Protein AF-A0A5J5IZ54-F1 (afdb_monomer_lite)

Sequence (115 aa):
MTRRRLAAALLAVAAVILSGCSQVAAIAPVGGSRLAEVRYAALDVLTSADVEILTAPICTQGADETVTCGGTTVDGQAIRAVSTGASPDDVTVTVGSDTLYDGSVQDVLEKAMQR

Organism: NCBI:txid1631477

pLDDT: mean 86.59, std 15.86, range [50.34, 98.81]

Structure (mmCIF, N/CA/C/O backbone):
data_AF-A0A5J5IZ54-F1
#
_entry.id   AF-A0A5J5IZ54-F1
#
loop_
_atom_site.group_PDB
_atom_site.id
_atom_site.type_symbol
_atom_site.label_atom_id
_atom_site.label_alt_id
_atom_site.label_comp_id
_atom_site.label_a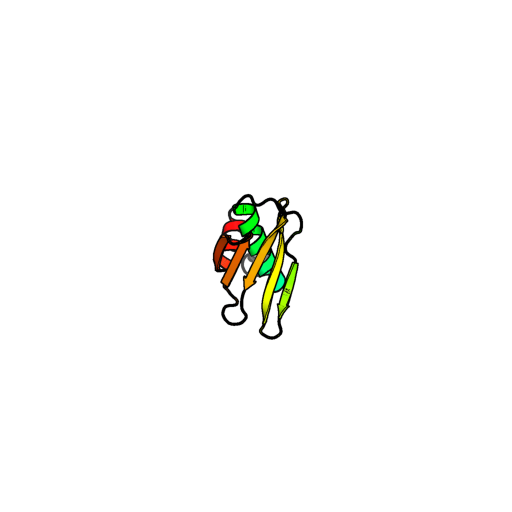sym_id
_atom_site.label_entity_id
_atom_site.label_seq_id
_atom_site.pdbx_PDB_ins_code
_atom_site.Cartn_x
_atom_site.Cartn_y
_atom_site.Cartn_z
_atom_site.occupancy
_atom_site.B_iso_or_equiv
_atom_site.auth_seq_id
_atom_site.auth_comp_id
_atom_site.auth_asym_id
_atom_site.auth_atom_id
_atom_site.pdbx_PDB_model_num
ATOM 1 N N . MET A 1 1 ? 8.662 43.518 -53.864 1.00 54.59 1 MET A N 1
ATOM 2 C CA . MET A 1 1 ? 8.774 42.065 -53.567 1.00 54.59 1 MET A CA 1
ATOM 3 C C . MET A 1 1 ? 9.364 41.758 -52.185 1.00 54.59 1 MET A C 1
ATOM 5 O O . MET A 1 1 ? 9.058 40.709 -51.638 1.00 54.59 1 MET A O 1
ATOM 9 N N . THR A 1 2 ? 10.144 42.661 -51.585 1.00 59.69 2 THR A N 1
ATOM 10 C CA . THR A 1 2 ? 10.789 42.504 -50.264 1.00 59.69 2 THR A CA 1
ATOM 11 C C . THR A 1 2 ? 9.813 42.416 -49.084 1.00 59.69 2 THR A C 1
ATOM 13 O O . THR A 1 2 ? 9.952 41.530 -48.251 1.00 59.69 2 THR A O 1
ATOM 16 N N . ARG A 1 3 ? 8.760 43.248 -49.048 1.00 62.69 3 ARG A N 1
ATOM 17 C CA . ARG A 1 3 ? 7.770 43.248 -47.946 1.00 62.69 3 ARG A CA 1
ATOM 18 C C . ARG A 1 3 ? 6.930 41.965 -47.853 1.00 62.69 3 ARG A C 1
ATOM 20 O O . ARG A 1 3 ? 6.654 41.498 -46.758 1.00 62.69 3 ARG A O 1
ATOM 27 N N . ARG A 1 4 ? 6.574 41.360 -48.996 1.00 65.62 4 ARG A N 1
ATOM 28 C CA . ARG A 1 4 ? 5.835 40.081 -49.037 1.00 65.62 4 ARG A CA 1
ATOM 29 C C . ARG A 1 4 ? 6.691 38.898 -48.572 1.00 65.62 4 ARG A C 1
ATOM 31 O O . ARG A 1 4 ? 6.175 38.013 -47.905 1.00 65.62 4 ARG A O 1
ATOM 38 N N . ARG A 1 5 ? 7.994 38.908 -48.883 1.00 70.00 5 ARG A N 1
ATOM 39 C CA . ARG A 1 5 ? 8.942 37.882 -48.416 1.00 70.00 5 ARG A CA 1
ATOM 40 C C . ARG A 1 5 ? 9.214 37.987 -46.912 1.00 70.00 5 ARG A C 1
ATOM 42 O O . ARG A 1 5 ? 9.283 36.964 -46.248 1.00 70.00 5 ARG A O 1
ATOM 49 N N . LEU A 1 6 ? 9.280 39.209 -46.376 1.00 69.12 6 LEU A N 1
ATOM 50 C CA . LEU A 1 6 ? 9.397 39.457 -44.933 1.00 69.12 6 LEU A CA 1
ATOM 51 C C . LEU A 1 6 ? 8.163 38.978 -44.156 1.00 69.12 6 LEU A C 1
ATOM 53 O O . LEU A 1 6 ? 8.310 38.309 -43.141 1.00 69.12 6 LEU A O 1
ATOM 57 N N . ALA A 1 7 ? 6.956 39.255 -44.659 1.00 71.38 7 ALA A N 1
ATOM 58 C CA . ALA A 1 7 ? 5.720 38.787 -44.029 1.00 71.38 7 ALA A CA 1
ATOM 59 C C . ALA A 1 7 ? 5.620 37.250 -44.006 1.00 71.38 7 ALA A C 1
ATOM 61 O O . ALA A 1 7 ? 5.265 36.674 -42.983 1.00 71.38 7 ALA A O 1
ATOM 62 N N . ALA A 1 8 ? 5.994 36.585 -45.104 1.00 73.25 8 ALA A N 1
ATOM 63 C CA . ALA A 1 8 ? 6.016 35.124 -45.173 1.00 73.25 8 ALA A CA 1
ATOM 64 C C . ALA A 1 8 ? 7.043 34.503 -44.207 1.00 73.25 8 ALA A C 1
ATOM 66 O O . ALA A 1 8 ? 6.750 33.494 -43.571 1.00 73.25 8 ALA A O 1
ATOM 67 N N . ALA A 1 9 ? 8.215 35.128 -44.050 1.00 75.38 9 ALA A N 1
ATOM 68 C CA . ALA A 1 9 ? 9.231 34.678 -43.099 1.00 75.38 9 ALA A CA 1
ATOM 69 C C . ALA A 1 9 ? 8.768 34.822 -41.637 1.00 75.38 9 ALA A C 1
ATOM 71 O O . ALA A 1 9 ? 8.968 33.912 -40.840 1.00 75.38 9 ALA A O 1
ATOM 72 N N . LEU A 1 10 ? 8.092 35.924 -41.296 1.00 75.38 10 LEU A N 1
ATOM 73 C CA . LEU A 1 10 ? 7.530 36.149 -39.957 1.00 75.38 10 LEU A CA 1
ATOM 74 C C . LEU A 1 10 ? 6.417 35.148 -39.609 1.00 75.38 10 LEU A C 1
ATOM 76 O O . LEU A 1 10 ? 6.380 34.641 -38.492 1.00 75.38 10 LEU A O 1
ATOM 80 N N . LEU A 1 11 ? 5.549 34.821 -40.570 1.00 76.44 11 LEU A N 1
ATOM 81 C CA . LEU A 1 11 ? 4.505 33.800 -40.412 1.00 76.44 11 LEU A CA 1
ATOM 82 C C . LEU A 1 11 ? 5.086 32.392 -40.228 1.00 76.44 11 LEU A C 1
ATOM 84 O O . LEU A 1 11 ? 4.592 31.633 -39.398 1.00 76.44 11 LEU A O 1
ATOM 88 N N . ALA A 1 12 ? 6.156 32.057 -40.955 1.00 74.75 12 ALA A N 1
ATOM 89 C CA . ALA A 1 12 ? 6.846 30.779 -40.797 1.00 74.75 12 ALA A CA 1
ATOM 90 C C . ALA A 1 12 ? 7.508 30.653 -39.414 1.00 74.75 12 ALA A C 1
ATOM 92 O O . ALA A 1 12 ? 7.395 29.613 -38.773 1.00 74.75 12 ALA A O 1
ATOM 93 N N . VAL A 1 13 ? 8.138 31.724 -38.920 1.00 75.19 13 VAL A N 1
ATOM 94 C CA . VAL A 1 13 ? 8.727 31.752 -37.572 1.00 75.19 13 V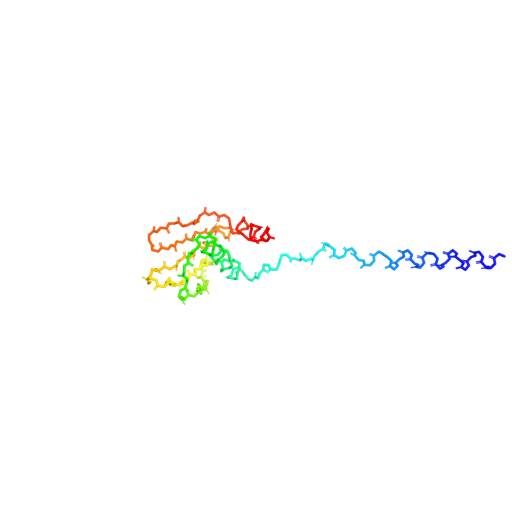AL A CA 1
ATOM 95 C C . VAL A 1 13 ? 7.646 31.631 -36.494 1.00 75.19 13 VAL A C 1
ATOM 97 O O . VAL A 1 13 ? 7.812 30.846 -35.565 1.00 75.19 13 VAL A O 1
ATOM 100 N N . ALA A 1 14 ? 6.510 32.320 -36.639 1.00 72.12 14 ALA A N 1
ATOM 101 C CA . ALA A 1 14 ? 5.391 32.203 -35.702 1.00 72.12 14 ALA A CA 1
ATOM 102 C C . ALA A 1 14 ? 4.833 30.767 -35.625 1.00 72.12 14 ALA A C 1
ATOM 104 O O . ALA A 1 14 ? 4.539 30.286 -34.533 1.00 72.12 14 ALA A O 1
ATOM 105 N N . ALA A 1 15 ? 4.751 30.055 -36.754 1.00 67.31 15 ALA A N 1
ATOM 106 C CA . ALA A 1 15 ? 4.278 28.671 -36.787 1.00 67.31 15 ALA A CA 1
ATOM 107 C C . ALA A 1 15 ? 5.205 27.692 -36.036 1.00 67.31 15 ALA A C 1
ATOM 109 O O . ALA A 1 15 ? 4.711 26.775 -35.385 1.00 67.31 15 ALA A O 1
ATOM 110 N N . VAL A 1 16 ? 6.527 27.908 -36.062 1.00 68.38 16 VAL A N 1
ATOM 111 C CA . VAL A 1 16 ? 7.497 27.071 -35.323 1.00 68.38 16 VAL A CA 1
ATOM 112 C C . VAL A 1 16 ? 7.426 27.315 -33.809 1.00 68.38 16 VAL A C 1
ATOM 114 O O . VAL A 1 16 ? 7.609 26.387 -33.022 1.00 68.38 16 VAL A O 1
ATOM 117 N N . ILE A 1 17 ? 7.106 28.541 -33.383 1.00 67.75 17 ILE A N 1
ATOM 118 C CA . ILE A 1 17 ? 7.010 28.890 -31.955 1.00 67.75 17 ILE A CA 1
ATOM 119 C C . ILE A 1 17 ? 5.757 28.259 -31.314 1.00 67.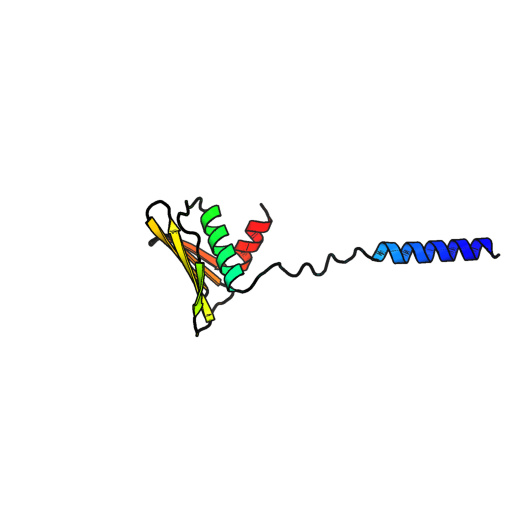75 17 ILE A C 1
ATOM 121 O O . ILE A 1 17 ? 5.798 27.877 -30.146 1.00 67.75 17 ILE A O 1
ATOM 125 N N . LEU A 1 18 ? 4.666 28.064 -32.068 1.00 62.09 18 LEU A N 1
ATOM 126 C CA . LEU A 1 18 ? 3.435 27.448 -31.546 1.00 62.09 18 LEU A CA 1
ATOM 127 C C . LEU A 1 18 ? 3.485 25.910 -31.423 1.00 62.09 18 LEU A C 1
ATOM 129 O O . LEU A 1 18 ? 2.655 25.341 -30.718 1.00 62.09 18 LEU A O 1
ATOM 133 N N . SER A 1 19 ? 4.453 25.220 -32.038 1.00 62.16 19 SER A N 1
ATOM 134 C CA . SER A 1 19 ? 4.621 23.761 -31.878 1.00 62.16 19 SER A CA 1
ATOM 135 C C . SER A 1 19 ? 5.373 23.337 -30.603 1.00 62.16 19 SER A C 1
ATOM 137 O O . SER A 1 19 ? 5.492 22.142 -30.329 1.00 62.16 19 SER A O 1
ATOM 139 N N . GLY A 1 20 ? 5.853 24.293 -29.795 1.00 56.78 20 GLY A N 1
ATOM 140 C CA . GLY A 1 20 ? 6.645 24.042 -28.580 1.00 56.78 20 GLY A CA 1
ATOM 141 C C . GLY A 1 20 ? 5.875 23.501 -27.362 1.00 56.78 20 GLY A C 1
ATOM 142 O O . GLY A 1 20 ? 6.498 23.170 -26.355 1.00 56.78 20 GLY A O 1
ATOM 143 N N . CYS A 1 21 ? 4.545 23.377 -27.438 1.00 60.59 21 CYS A N 1
ATOM 144 C CA . CYS A 1 21 ? 3.697 22.932 -26.320 1.00 60.59 21 CYS A CA 1
ATOM 145 C C . CYS A 1 21 ? 3.230 21.467 -26.415 1.00 60.59 21 CYS A C 1
ATOM 147 O O . CYS A 1 21 ? 2.374 21.054 -25.639 1.00 60.59 21 CYS A O 1
ATOM 149 N N . SER A 1 22 ? 3.776 20.651 -27.325 1.00 58.47 22 SER A N 1
ATOM 150 C CA . SER A 1 22 ? 3.410 19.223 -27.435 1.00 58.47 22 SER A CA 1
ATOM 151 C C . SER A 1 22 ? 4.107 18.304 -26.415 1.00 58.47 22 SER A C 1
ATOM 153 O O . SER A 1 22 ? 4.150 17.092 -26.599 1.00 58.47 22 SER A O 1
ATOM 155 N N . GLN A 1 23 ? 4.574 18.844 -25.283 1.00 55.75 23 GLN A N 1
ATOM 156 C CA . GLN A 1 23 ? 5.114 18.069 -24.149 1.00 55.75 23 GLN A CA 1
ATOM 157 C C . GLN A 1 23 ? 4.033 17.276 -23.376 1.00 55.75 23 GLN A C 1
ATOM 159 O O . GLN A 1 23 ? 4.221 16.926 -22.218 1.00 55.75 23 GLN A O 1
ATOM 164 N N . VAL A 1 24 ? 2.889 16.972 -24.000 1.00 55.31 24 VAL A N 1
ATOM 165 C CA . VAL A 1 24 ? 1.846 16.103 -23.422 1.00 55.31 24 VAL A CA 1
ATOM 166 C C . VAL A 1 24 ? 2.289 14.632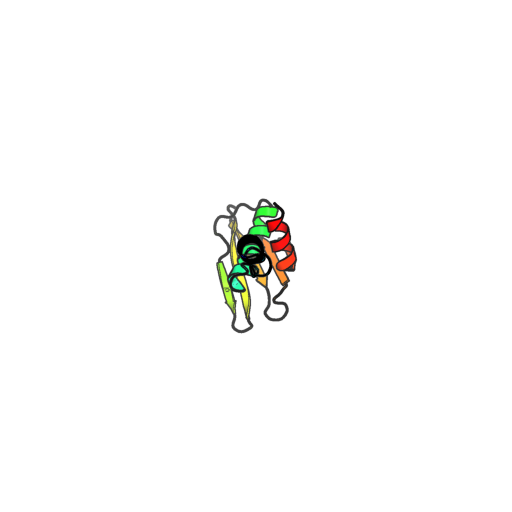 -23.427 1.00 55.31 24 VAL A C 1
ATOM 168 O O . VAL A 1 24 ? 1.773 13.822 -22.667 1.00 55.31 24 VAL A O 1
ATOM 171 N N . ALA A 1 25 ? 3.297 14.280 -24.225 1.00 52.91 25 ALA A N 1
ATOM 172 C CA . ALA A 1 25 ? 3.908 12.959 -24.207 1.00 52.91 25 ALA A CA 1
ATOM 173 C C . ALA A 1 25 ? 5.221 13.000 -23.414 1.00 52.91 25 ALA A C 1
ATOM 175 O O . ALA A 1 25 ? 6.275 13.174 -24.015 1.00 52.91 25 ALA A O 1
ATOM 176 N N . ALA A 1 26 ? 5.128 12.902 -22.083 1.00 51.38 26 ALA A N 1
ATOM 177 C CA . ALA A 1 26 ? 6.173 12.449 -21.140 1.00 51.38 26 ALA A CA 1
ATOM 178 C C . ALA A 1 26 ? 6.135 13.186 -19.790 1.00 51.38 26 ALA A C 1
ATOM 180 O O . ALA A 1 26 ? 7.174 13.404 -19.166 1.00 51.38 26 ALA A O 1
ATOM 181 N N . ILE A 1 27 ? 4.946 13.469 -19.250 1.00 52.62 27 ILE A N 1
ATOM 182 C CA . ILE A 1 27 ? 4.819 13.224 -17.812 1.00 52.62 27 ILE A CA 1
ATOM 183 C C . ILE A 1 27 ? 4.878 11.698 -17.717 1.00 52.62 27 ILE A C 1
ATOM 185 O O . ILE A 1 27 ? 3.864 11.027 -17.894 1.00 52.62 27 ILE A O 1
ATOM 189 N N . ALA A 1 28 ? 6.087 11.135 -17.586 1.00 50.34 28 ALA A N 1
ATOM 190 C CA . ALA A 1 28 ? 6.222 9.758 -17.125 1.00 50.34 28 ALA A CA 1
ATOM 191 C C . ALA A 1 28 ? 5.296 9.619 -15.909 1.00 50.34 28 ALA A C 1
ATOM 193 O O . ALA A 1 28 ? 5.195 10.601 -15.157 1.00 50.34 28 ALA A O 1
ATOM 194 N N . PRO A 1 29 ? 4.602 8.482 -15.716 1.00 54.16 29 PRO A N 1
ATOM 195 C CA . PRO A 1 29 ? 3.883 8.273 -14.473 1.00 54.16 29 PRO A CA 1
ATOM 196 C C . PRO A 1 29 ? 4.835 8.695 -13.360 1.00 54.16 29 PRO A C 1
ATOM 198 O O . PRO A 1 29 ? 5.990 8.267 -13.354 1.00 54.16 29 PRO A O 1
ATOM 201 N N . VAL A 1 30 ? 4.408 9.573 -12.453 1.00 56.25 30 VAL A N 1
ATOM 202 C CA . VAL A 1 30 ? 5.201 9.927 -11.262 1.00 56.25 30 VAL A CA 1
ATOM 203 C C . VAL A 1 30 ? 5.302 8.729 -10.301 1.00 56.25 30 VAL A C 1
ATOM 205 O O . VAL A 1 30 ? 5.426 8.910 -9.092 1.00 56.25 30 VAL A O 1
ATOM 208 N N . GLY A 1 31 ? 5.228 7.509 -10.848 1.00 58.78 31 GLY A N 1
ATOM 209 C CA . GLY A 1 31 ? 5.531 6.248 -10.220 1.00 58.78 31 GLY A CA 1
ATOM 210 C C . GLY A 1 31 ? 6.937 6.370 -9.684 1.00 58.78 31 GLY A C 1
ATOM 211 O O . GLY A 1 31 ? 7.919 6.469 -10.423 1.00 58.78 31 GLY A O 1
ATOM 212 N N . GLY A 1 32 ? 7.007 6.541 -8.368 1.00 68.50 32 GLY A N 1
ATOM 213 C CA . GLY A 1 32 ? 8.266 6.544 -7.656 1.00 68.50 32 GLY A CA 1
ATOM 214 C C . GLY A 1 32 ? 8.922 5.171 -7.761 1.00 68.50 32 GLY A C 1
ATOM 215 O O . GLY A 1 32 ? 8.622 4.352 -8.620 1.00 68.50 32 GLY A O 1
ATOM 216 N N . SER A 1 33 ? 9.833 4.867 -6.845 1.00 89.12 33 SER A N 1
ATOM 217 C CA . SER A 1 33 ? 10.281 3.480 -6.720 1.00 89.12 33 SER A CA 1
ATOM 218 C C . SER A 1 33 ? 9.091 2.551 -6.447 1.00 89.12 33 SER A C 1
ATOM 220 O O . SER A 1 33 ? 8.086 2.978 -5.878 1.00 89.12 33 SER A O 1
ATOM 222 N N . ARG A 1 34 ? 9.237 1.254 -6.736 1.00 90.69 34 ARG A N 1
ATOM 223 C CA . ARG A 1 34 ? 8.223 0.238 -6.404 1.00 90.69 34 ARG A CA 1
ATOM 224 C C . ARG A 1 34 ? 7.762 0.299 -4.938 1.00 90.69 34 ARG A C 1
ATOM 226 O O . ARG A 1 34 ? 6.598 0.081 -4.630 1.00 90.69 34 ARG A O 1
ATOM 233 N N . LEU A 1 35 ? 8.665 0.663 -4.022 1.00 94.69 35 LEU A N 1
ATOM 234 C CA . LEU A 1 35 ? 8.328 0.934 -2.619 1.00 94.69 35 LEU A CA 1
ATOM 235 C C . LEU A 1 35 ? 7.301 2.061 -2.465 1.00 94.69 35 LEU A C 1
ATOM 237 O O . LEU A 1 35 ? 6.396 1.957 -1.642 1.00 94.69 35 LEU A O 1
ATOM 241 N N . ALA A 1 36 ? 7.467 3.150 -3.214 1.00 93.56 36 ALA A N 1
ATOM 242 C CA . ALA A 1 36 ? 6.551 4.278 -3.200 1.00 93.56 36 ALA A CA 1
ATOM 243 C C . ALA A 1 36 ? 5.212 3.915 -3.849 1.00 93.56 36 ALA A C 1
ATOM 245 O O . ALA A 1 36 ? 4.178 4.207 -3.263 1.00 93.56 36 ALA A O 1
ATOM 246 N N . GLU A 1 37 ? 5.216 3.230 -4.993 1.00 93.44 37 GLU A N 1
ATOM 247 C CA . GLU A 1 37 ? 3.988 2.812 -5.687 1.00 93.44 37 GLU A CA 1
ATOM 248 C C . GLU A 1 37 ? 3.109 1.915 -4.809 1.0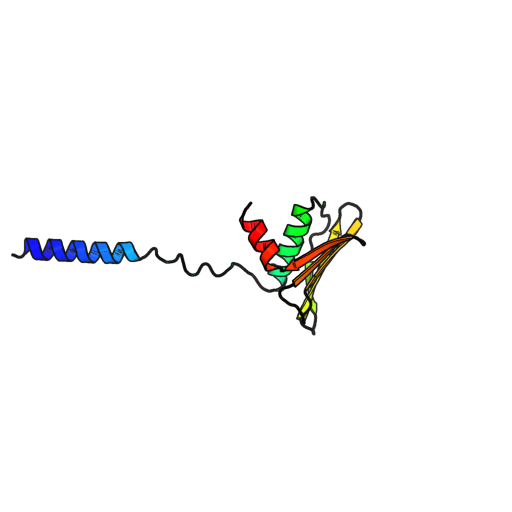0 93.44 37 GLU A C 1
ATOM 250 O O . GLU A 1 37 ? 1.944 2.233 -4.579 1.00 93.44 37 GLU A O 1
ATOM 255 N N . VAL A 1 38 ? 3.683 0.860 -4.217 1.00 96.19 38 VAL A N 1
ATOM 256 C CA . VAL A 1 38 ? 2.946 -0.035 -3.305 1.00 96.19 38 VAL A CA 1
ATOM 257 C C . VAL A 1 38 ? 2.464 0.723 -2.065 1.00 96.19 38 VAL A C 1
ATOM 259 O O . VAL A 1 38 ? 1.356 0.483 -1.585 1.00 96.19 38 VAL A O 1
ATOM 262 N N . ARG A 1 39 ? 3.256 1.677 -1.552 1.00 96.75 39 ARG A N 1
ATOM 263 C CA . ARG A 1 39 ? 2.838 2.528 -0.430 1.00 96.75 39 ARG A CA 1
ATOM 264 C C . ARG A 1 39 ? 1.635 3.394 -0.789 1.00 96.75 39 ARG A C 1
ATOM 266 O O . ARG A 1 39 ? 0.718 3.497 0.023 1.00 96.75 39 ARG A O 1
ATOM 273 N N . TYR A 1 40 ? 1.663 4.044 -1.950 1.00 95.38 40 TYR A N 1
ATOM 274 C CA . TYR A 1 40 ? 0.578 4.909 -2.403 1.00 95.38 40 TYR A CA 1
ATOM 275 C C . TYR A 1 40 ? -0.684 4.096 -2.666 1.00 95.38 40 TYR A C 1
ATOM 277 O O . TYR A 1 40 ? -1.720 4.436 -2.110 1.00 95.38 40 TYR A O 1
ATOM 285 N N . ALA A 1 41 ? -0.578 2.956 -3.353 1.00 96.00 41 ALA A N 1
ATOM 286 C CA . ALA A 1 41 ? -1.714 2.061 -3.547 1.00 96.00 41 ALA A CA 1
ATOM 287 C C . ALA A 1 41 ? -2.310 1.588 -2.209 1.00 96.00 41 ALA A C 1
ATOM 289 O O . ALA A 1 41 ? -3.524 1.629 -2.018 1.00 96.00 41 ALA A O 1
ATOM 290 N N . ALA A 1 42 ? -1.476 1.210 -1.233 1.00 97.62 42 ALA A N 1
ATOM 291 C CA . ALA A 1 42 ? -1.960 0.846 0.097 1.00 97.62 42 ALA A CA 1
ATOM 292 C C . ALA A 1 42 ? -2.696 2.009 0.785 1.00 97.62 42 ALA A C 1
ATOM 294 O O . ALA A 1 42 ? -3.777 1.810 1.335 1.00 97.62 42 ALA A O 1
ATOM 295 N N . LEU A 1 43 ? -2.137 3.223 0.746 1.00 97.25 43 LEU A N 1
ATOM 296 C CA . LEU A 1 43 ? -2.772 4.420 1.307 1.00 97.25 43 LEU A CA 1
ATOM 297 C C . LEU A 1 43 ? -4.098 4.751 0.608 1.00 97.25 43 LEU A C 1
ATOM 299 O O . LEU A 1 43 ? -5.075 5.070 1.285 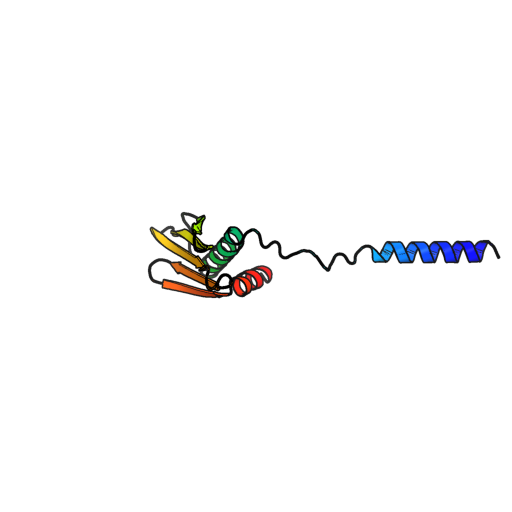1.00 97.25 43 LEU A O 1
ATOM 303 N N . ASP A 1 44 ? -4.161 4.626 -0.713 1.00 96.50 44 ASP A N 1
ATOM 304 C CA . ASP A 1 44 ? -5.369 4.886 -1.494 1.00 96.50 44 ASP A CA 1
ATOM 305 C C . ASP A 1 44 ? -6.460 3.857 -1.188 1.00 96.50 44 ASP A C 1
ATOM 307 O O . ASP A 1 44 ? -7.617 4.233 -1.007 1.00 96.50 44 ASP A O 1
ATOM 311 N N . VAL A 1 45 ? -6.117 2.572 -1.040 1.00 97.88 45 VAL A N 1
ATOM 312 C CA . VAL A 1 45 ? -7.070 1.540 -0.594 1.00 97.88 45 VAL A CA 1
ATOM 313 C C . VAL A 1 45 ? -7.603 1.857 0.803 1.00 97.88 45 VAL A C 1
ATOM 315 O O . VAL A 1 45 ? -8.817 1.860 1.002 1.00 97.88 45 VAL A O 1
ATOM 318 N N . LEU A 1 46 ? -6.721 2.157 1.761 1.00 97.88 46 LEU A N 1
ATOM 319 C CA . LEU A 1 46 ? -7.108 2.426 3.151 1.00 97.88 46 LEU A CA 1
ATOM 320 C C . LEU A 1 46 ? -8.011 3.656 3.261 1.00 97.88 46 LEU A C 1
ATOM 322 O O . LEU A 1 46 ? -9.048 3.605 3.916 1.00 97.88 46 LEU A O 1
ATOM 326 N N . THR A 1 47 ? -7.645 4.746 2.588 1.00 95.81 47 THR A N 1
ATOM 327 C CA . THR A 1 47 ? -8.439 5.983 2.584 1.00 95.81 47 THR A CA 1
ATOM 328 C C . THR A 1 47 ? -9.756 5.819 1.831 1.00 95.81 47 THR A C 1
ATOM 330 O O . THR A 1 47 ? -10.764 6.382 2.239 1.00 95.81 47 THR A O 1
ATOM 333 N N . SER A 1 48 ? -9.793 5.012 0.766 1.00 95.62 48 SER A N 1
ATOM 334 C CA . SER A 1 48 ? -11.036 4.670 0.057 1.00 95.62 48 SER A CA 1
ATOM 335 C C . SER A 1 48 ? -12.004 3.833 0.884 1.00 95.62 48 SER A C 1
ATOM 337 O O . SER A 1 48 ? -13.194 3.836 0.588 1.00 95.62 48 SER A O 1
ATOM 339 N N . ALA A 1 49 ? -11.483 3.085 1.853 1.00 96.31 49 ALA A N 1
ATOM 340 C CA . ALA A 1 49 ? -12.250 2.260 2.773 1.00 96.31 49 ALA A CA 1
ATOM 341 C C . ALA A 1 49 ? -12.532 2.972 4.111 1.00 96.31 49 ALA A C 1
ATOM 343 O O . ALA A 1 49 ? -12.958 2.312 5.055 1.00 96.31 49 ALA A O 1
ATOM 344 N N . ASP A 1 50 ? -12.267 4.284 4.203 1.00 96.88 50 ASP A N 1
ATOM 345 C CA . ASP A 1 50 ? -12.446 5.101 5.413 1.00 96.88 50 ASP A CA 1
ATOM 346 C C . ASP A 1 50 ? -11.734 4.526 6.657 1.00 96.88 50 ASP A C 1
ATOM 348 O O . ASP A 1 50 ? -12.208 4.638 7.788 1.00 96.88 50 ASP A O 1
ATOM 352 N N . VAL A 1 51 ? -10.566 3.900 6.466 1.00 98.12 51 VAL A N 1
ATOM 353 C CA . VAL A 1 51 ? -9.765 3.357 7.570 1.00 98.12 51 VAL A CA 1
ATOM 354 C C . VAL A 1 51 ? -9.019 4.482 8.287 1.00 98.12 51 VAL A C 1
ATOM 356 O O . VAL A 1 51 ? -8.184 5.169 7.695 1.00 98.12 51 VAL A O 1
ATOM 359 N N . GLU A 1 52 ? -9.246 4.622 9.593 1.00 97.50 52 GLU A N 1
ATOM 360 C CA . GLU A 1 52 ? -8.516 5.570 10.438 1.00 97.50 52 GLU A CA 1
ATOM 361 C C . GLU A 1 52 ? -7.111 5.048 10.777 1.00 97.50 52 GLU A C 1
ATOM 363 O O . GLU A 1 52 ? -6.922 4.079 11.521 1.00 97.50 52 GLU A O 1
ATOM 368 N N . ILE A 1 53 ? -6.093 5.708 10.226 1.00 97.69 53 ILE A N 1
ATOM 369 C CA . ILE A 1 53 ? -4.688 5.306 10.338 1.00 97.69 53 ILE A CA 1
ATOM 370 C C . ILE A 1 53 ? -4.024 6.021 11.524 1.00 97.69 53 ILE A C 1
ATOM 372 O O . ILE A 1 53 ? -3.985 7.248 11.566 1.00 97.69 53 ILE A O 1
ATOM 376 N N . LEU A 1 54 ? -3.421 5.257 12.442 1.00 98.12 54 LEU A N 1
ATOM 377 C CA . LEU A 1 54 ? -2.572 5.792 13.516 1.00 98.12 54 LEU A CA 1
ATOM 378 C C . LEU A 1 54 ? -1.111 5.893 13.075 1.00 98.12 54 LEU A C 1
ATOM 380 O O . LEU A 1 54 ? -0.473 6.931 13.236 1.00 98.12 54 LEU A O 1
ATOM 384 N N . THR A 1 55 ? -0.592 4.810 12.496 1.00 98.06 55 THR A N 1
ATOM 385 C CA . THR A 1 55 ? 0.762 4.753 11.937 1.00 98.06 55 THR A CA 1
ATOM 386 C C . THR A 1 55 ? 0.657 4.443 10.456 1.00 98.06 55 THR A C 1
ATOM 388 O O . THR A 1 55 ? 0.223 3.352 10.078 1.00 98.06 55 THR A O 1
ATOM 391 N N . ALA A 1 56 ? 1.060 5.399 9.618 1.00 96.31 56 ALA A N 1
ATOM 392 C CA . ALA A 1 56 ? 1.049 5.231 8.171 1.00 96.31 56 ALA A CA 1
ATOM 393 C C . ALA A 1 56 ? 1.932 4.049 7.729 1.00 96.31 56 ALA A C 1
ATOM 395 O O . ALA A 1 56 ? 2.995 3.844 8.321 1.00 96.31 56 ALA A O 1
ATOM 396 N N . PRO A 1 57 ? 1.543 3.306 6.674 1.00 97.69 57 PRO A N 1
ATOM 397 C CA . PRO A 1 57 ? 2.342 2.201 6.168 1.00 97.69 57 PRO A CA 1
ATOM 398 C C . PRO A 1 57 ? 3.767 2.624 5.790 1.00 97.69 57 PRO A C 1
ATOM 400 O O . PRO A 1 57 ? 3.969 3.548 4.994 1.00 97.69 57 PRO A O 1
ATOM 403 N N . ILE A 1 58 ? 4.754 1.915 6.338 1.00 97.25 58 ILE A N 1
ATOM 404 C CA . ILE A 1 58 ? 6.168 2.015 5.961 1.00 97.25 58 ILE A CA 1
ATOM 405 C C . ILE A 1 58 ? 6.540 0.745 5.209 1.00 97.25 58 ILE A C 1
ATOM 407 O O . ILE A 1 58 ? 6.294 -0.354 5.704 1.00 97.25 58 ILE A O 1
ATOM 411 N N . CYS A 1 59 ? 7.138 0.904 4.030 1.00 97.50 59 CYS A N 1
ATOM 412 C CA . CYS A 1 59 ? 7.472 -0.204 3.147 1.00 97.50 59 CYS A CA 1
ATOM 413 C C . CYS A 1 59 ? 8.959 -0.543 3.185 1.00 97.50 59 CYS A C 1
ATOM 415 O O . CYS A 1 59 ? 9.814 0.346 3.207 1.00 97.50 59 CYS A O 1
ATOM 417 N N . THR A 1 60 ? 9.258 -1.833 3.120 1.00 97.69 60 THR A N 1
ATOM 418 C CA . THR A 1 60 ? 10.600 -2.378 2.909 1.00 97.69 60 THR A CA 1
ATOM 419 C C . THR A 1 60 ? 10.570 -3.385 1.766 1.00 97.69 60 THR A C 1
ATOM 421 O O . THR A 1 60 ? 9.514 -3.927 1.435 1.00 97.69 60 THR A O 1
ATOM 424 N N . GLN A 1 61 ? 11.728 -3.613 1.145 1.00 97.75 61 GLN A N 1
ATOM 425 C CA . GLN A 1 61 ? 11.892 -4.607 0.089 1.00 97.75 61 GLN A CA 1
ATOM 426 C C . GLN A 1 61 ? 12.783 -5.746 0.590 1.00 97.75 61 GLN A C 1
ATOM 428 O O . GLN A 1 61 ? 13.866 -5.501 1.127 1.00 97.75 61 GLN A O 1
ATOM 433 N N . GLY A 1 62 ? 12.302 -6.979 0.441 1.00 96.88 62 GLY A N 1
ATOM 434 C CA . GLY A 1 62 ? 13.042 -8.203 0.732 1.00 96.88 62 GLY A CA 1
ATOM 435 C C . GLY A 1 62 ? 14.060 -8.557 -0.354 1.00 96.88 62 GLY A C 1
ATOM 436 O O . GLY A 1 62 ? 14.100 -7.954 -1.425 1.00 96.88 62 GLY A O 1
ATOM 437 N N . ALA A 1 63 ? 14.886 -9.569 -0.080 1.00 96.50 63 ALA A N 1
ATOM 438 C CA . ALA A 1 63 ? 15.874 -10.077 -1.038 1.00 96.50 63 ALA A CA 1
ATOM 439 C C . ALA A 1 63 ? 15.234 -10.777 -2.252 1.00 96.50 63 ALA A C 1
ATOM 441 O O . ALA A 1 63 ? 15.836 -10.832 -3.317 1.00 96.50 63 ALA A O 1
ATOM 442 N N . ASP A 1 64 ? 14.016 -11.289 -2.088 1.00 96.69 64 ASP A N 1
ATOM 443 C CA . ASP A 1 64 ? 13.154 -11.847 -3.135 1.00 96.69 64 ASP A CA 1
ATOM 444 C C . ASP A 1 64 ? 12.366 -10.761 -3.886 1.00 96.69 64 ASP A C 1
ATOM 446 O O . ASP A 1 64 ? 11.364 -11.048 -4.532 1.00 96.69 64 ASP A O 1
ATOM 450 N N . GLU A 1 65 ? 12.778 -9.501 -3.737 1.00 95.62 65 GLU A N 1
ATOM 451 C CA . GLU A 1 65 ? 12.116 -8.306 -4.247 1.00 95.62 65 GLU A CA 1
ATOM 452 C C . GLU A 1 65 ? 10.714 -8.056 -3.675 1.00 95.62 65 GLU A C 1
ATOM 454 O O . GLU A 1 65 ? 10.108 -7.054 -4.042 1.00 95.62 65 GLU A O 1
ATOM 459 N N . THR A 1 66 ? 10.192 -8.868 -2.752 1.00 98.19 66 THR A N 1
ATOM 460 C CA . THR A 1 66 ? 8.865 -8.652 -2.156 1.00 98.19 66 THR A CA 1
ATOM 461 C C . THR A 1 66 ? 8.824 -7.332 -1.391 1.00 98.19 66 THR A C 1
ATOM 463 O O . THR A 1 66 ? 9.619 -7.099 -0.479 1.00 98.19 66 THR A O 1
ATOM 466 N N . VAL A 1 67 ? 7.869 -6.470 -1.735 1.00 98.38 67 VAL A N 1
ATOM 467 C CA . VAL A 1 67 ? 7.587 -5.239 -0.997 1.00 98.38 67 VAL A CA 1
ATOM 468 C C . VAL A 1 67 ? 6.531 -5.529 0.058 1.00 98.38 67 VAL A C 1
ATOM 470 O O . VAL A 1 67 ? 5.435 -5.989 -0.254 1.00 98.38 67 VAL A O 1
ATOM 473 N N . THR A 1 68 ? 6.858 -5.246 1.318 1.00 98.44 68 THR A N 1
ATOM 474 C CA . THR A 1 68 ? 5.915 -5.335 2.438 1.00 98.44 68 THR A CA 1
ATOM 475 C C . THR A 1 68 ? 5.801 -3.981 3.112 1.00 98.44 68 THR A C 1
ATOM 477 O O . THR A 1 68 ? 6.808 -3.412 3.530 1.00 98.44 68 THR A O 1
ATOM 480 N N . CYS A 1 69 ? 4.576 -3.489 3.257 1.00 98.56 69 CYS A N 1
ATOM 481 C CA . CYS A 1 69 ? 4.261 -2.277 3.994 1.00 98.56 69 CYS A CA 1
ATOM 482 C C . CYS A 1 69 ? 3.500 -2.621 5.273 1.00 98.56 69 CYS A C 1
ATOM 484 O O . CYS A 1 69 ? 2.542 -3.393 5.229 1.00 98.56 69 CYS A O 1
ATOM 486 N N . GLY A 1 70 ? 3.916 -2.043 6.400 1.00 98.56 70 GLY A N 1
ATOM 487 C CA . GLY A 1 70 ? 3.291 -2.259 7.707 1.00 98.56 70 GLY A CA 1
ATOM 488 C C . GLY A 1 70 ? 2.914 -0.951 8.394 1.00 98.56 70 GLY A C 1
ATOM 489 O O . GLY A 1 70 ? 3.660 0.025 8.315 1.00 98.56 70 GLY A O 1
ATOM 490 N N . GLY A 1 71 ? 1.769 -0.945 9.075 1.00 98.44 71 GLY A N 1
ATOM 491 C CA . GLY A 1 71 ? 1.255 0.184 9.854 1.00 98.44 71 GLY A CA 1
ATOM 492 C C . GLY A 1 71 ? 0.209 -0.266 10.877 1.00 98.44 71 GLY A C 1
ATOM 493 O O . GLY A 1 71 ? 0.018 -1.465 11.091 1.00 98.44 71 GLY A O 1
ATOM 494 N N . THR A 1 72 ? -0.487 0.684 11.501 1.00 98.62 72 THR A N 1
ATOM 495 C CA . THR A 1 72 ? -1.535 0.394 12.496 1.00 98.62 72 THR A CA 1
ATOM 496 C C . THR A 1 72 ? -2.704 1.365 12.385 1.00 98.62 72 THR A C 1
ATOM 498 O O . THR A 1 72 ? -2.494 2.555 12.134 1.00 98.62 72 THR A O 1
ATOM 501 N N . THR A 1 73 ? -3.925 0.884 12.615 1.00 98.50 73 THR A N 1
ATOM 502 C CA . THR A 1 73 ? -5.117 1.738 12.752 1.00 98.50 73 THR A CA 1
ATOM 503 C C . THR A 1 73 ? -5.184 2.391 14.135 1.00 98.50 73 THR A C 1
ATOM 505 O O . THR A 1 73 ? -4.436 2.013 15.043 1.00 98.50 73 THR A O 1
ATOM 508 N N . VAL A 1 74 ? -6.082 3.366 14.304 1.00 98.25 74 VAL A N 1
ATOM 509 C CA . VAL A 1 74 ? -6.373 4.002 15.607 1.00 98.25 74 VAL A CA 1
ATOM 510 C C . VAL A 1 74 ? -6.870 2.988 16.639 1.00 98.25 74 VAL A C 1
ATOM 512 O O . VAL A 1 74 ? -6.453 3.044 17.794 1.00 98.25 74 VAL A O 1
ATOM 515 N N . ASP A 1 75 ? -7.632 1.986 16.203 1.00 96.62 75 ASP A N 1
ATOM 516 C CA . ASP A 1 75 ? -8.114 0.890 17.055 1.00 96.62 75 ASP A CA 1
ATOM 517 C C . ASP A 1 75 ? -7.062 -0.208 17.310 1.00 96.62 75 ASP A C 1
ATOM 519 O O . ASP A 1 75 ? -7.357 -1.243 17.910 1.00 96.62 75 ASP A O 1
ATOM 523 N N . GLY A 1 76 ? -5.825 -0.016 16.841 1.00 97.75 76 GLY A N 1
ATOM 524 C CA . GLY A 1 76 ? -4.710 -0.935 17.074 1.00 97.75 76 GLY A CA 1
ATOM 525 C C . GLY A 1 76 ? -4.663 -2.152 16.147 1.00 97.75 76 GLY A C 1
ATOM 526 O O . GLY A 1 76 ? -3.869 -3.063 16.386 1.00 97.75 76 GLY A O 1
ATOM 527 N N . GLN A 1 77 ? -5.464 -2.187 15.079 1.00 98.50 77 GLN A N 1
ATOM 528 C CA . GLN A 1 77 ? -5.405 -3.270 14.097 1.00 98.50 77 GLN A CA 1
ATOM 529 C C . GLN A 1 77 ? -4.177 -3.117 13.195 1.00 98.50 77 GLN A C 1
ATOM 531 O O . GLN A 1 77 ? -3.799 -2.008 12.810 1.00 98.50 77 GLN A O 1
ATOM 536 N N . ALA A 1 78 ? -3.550 -4.240 12.844 1.00 98.56 78 ALA A N 1
ATOM 537 C CA . ALA A 1 78 ? -2.397 -4.241 11.953 1.00 98.56 78 ALA A CA 1
ATOM 538 C C . ALA A 1 78 ? -2.829 -3.923 10.519 1.00 98.56 78 ALA A C 1
ATOM 540 O O . ALA A 1 78 ? -3.710 -4.585 9.976 1.00 98.56 78 ALA A O 1
ATOM 541 N N . ILE A 1 79 ? -2.167 -2.951 9.899 1.00 98.81 79 ILE A N 1
ATOM 542 C CA . ILE A 1 79 ? -2.276 -2.672 8.468 1.00 98.81 79 ILE A CA 1
ATOM 543 C C . ILE A 1 79 ? -1.131 -3.398 7.775 1.00 98.81 79 ILE A C 1
ATOM 545 O O . ILE A 1 79 ? 0.027 -3.260 8.187 1.00 98.81 79 ILE A O 1
ATOM 549 N N . ARG A 1 80 ? -1.430 -4.133 6.705 1.00 98.62 80 ARG A N 1
ATOM 550 C CA . ARG A 1 80 ? -0.410 -4.816 5.911 1.00 98.62 80 ARG A CA 1
ATOM 551 C C . ARG A 1 80 ? -0.720 -4.713 4.427 1.00 98.62 80 ARG A C 1
ATOM 553 O O . ARG A 1 80 ? -1.836 -4.997 4.016 1.00 98.62 80 ARG A O 1
ATOM 560 N N . ALA A 1 81 ? 0.276 -4.335 3.635 1.00 98.62 81 ALA A N 1
ATOM 561 C CA . ALA A 1 81 ? 0.221 -4.427 2.182 1.00 98.62 81 ALA A CA 1
ATOM 562 C C . ALA A 1 81 ? 1.406 -5.244 1.669 1.00 98.62 81 ALA A C 1
ATOM 564 O O . ALA A 1 81 ? 2.526 -5.069 2.158 1.00 98.62 81 ALA A O 1
ATOM 565 N N . VAL A 1 82 ? 1.170 -6.149 0.723 1.00 98.62 82 VAL A N 1
ATOM 566 C CA . VAL A 1 82 ? 2.209 -7.020 0.163 1.00 98.62 82 VAL A CA 1
ATOM 567 C C . VAL A 1 82 ? 2.102 -7.056 -1.348 1.00 98.62 82 VAL A C 1
ATOM 569 O O . VAL A 1 82 ? 1.051 -7.392 -1.880 1.00 98.62 82 VAL A O 1
ATOM 572 N N . SER A 1 83 ? 3.219 -6.780 -2.012 1.00 98.44 83 SER A N 1
ATOM 573 C CA . SER A 1 83 ? 3.432 -7.046 -3.432 1.00 98.44 83 SER A CA 1
ATOM 574 C C . SER A 1 83 ? 4.626 -7.983 -3.549 1.00 98.44 83 SER A C 1
ATOM 576 O O . SER A 1 83 ? 5.735 -7.645 -3.128 1.00 98.44 83 SER A O 1
ATOM 578 N N . THR A 1 84 ? 4.413 -9.195 -4.052 1.00 98.25 84 THR A N 1
ATOM 579 C CA . THR A 1 84 ? 5.481 -10.207 -4.103 1.00 98.25 84 THR A CA 1
ATOM 580 C C . THR A 1 84 ? 6.441 -9.933 -5.255 1.00 98.25 84 THR A C 1
ATOM 582 O O . THR A 1 84 ? 6.074 -9.284 -6.230 1.00 98.25 84 THR A O 1
ATOM 585 N N . GLY A 1 85 ? 7.685 -10.410 -5.185 1.00 96.62 85 GLY A N 1
ATOM 586 C CA . GLY A 1 85 ? 8.588 -10.339 -6.345 1.00 96.62 85 GLY A CA 1
ATOM 587 C C . GLY A 1 85 ? 8.072 -11.114 -7.567 1.00 96.62 85 GLY A C 1
ATOM 588 O O . GLY A 1 85 ? 8.335 -10.725 -8.698 1.00 96.62 85 GLY A O 1
ATOM 589 N N . ALA A 1 86 ? 7.290 -12.178 -7.349 1.00 97.06 86 ALA A N 1
ATOM 590 C CA . ALA A 1 86 ? 6.714 -13.000 -8.416 1.00 97.06 86 ALA A CA 1
ATOM 591 C C . ALA A 1 86 ? 5.519 -12.341 -9.133 1.00 97.06 86 ALA A C 1
ATOM 593 O O . ALA A 1 86 ? 5.220 -12.699 -10.271 1.00 97.06 86 ALA A O 1
ATOM 594 N N . SER A 1 87 ? 4.851 -11.390 -8.478 1.00 96.75 87 SER A N 1
ATOM 595 C CA . SER A 1 87 ? 3.705 -10.645 -9.013 1.00 96.75 87 SER A CA 1
ATOM 596 C C . SER A 1 87 ? 3.849 -9.168 -8.625 1.00 96.75 87 SER A C 1
ATOM 598 O O . SER A 1 87 ? 3.169 -8.699 -7.712 1.00 96.75 87 SER A O 1
ATOM 600 N N . PRO A 1 88 ? 4.802 -8.443 -9.245 1.00 94.81 88 PRO A N 1
ATOM 601 C CA . PRO A 1 88 ? 5.180 -7.104 -8.802 1.00 94.81 88 PRO A CA 1
ATOM 602 C C . PRO A 1 88 ? 4.130 -6.034 -9.102 1.00 94.81 88 PRO A C 1
ATOM 604 O O . PRO A 1 88 ? 4.146 -4.994 -8.447 1.00 94.81 88 PRO A O 1
ATOM 607 N N . ASP A 1 89 ? 3.231 -6.310 -10.046 1.00 95.69 89 ASP A N 1
ATOM 608 C CA . ASP A 1 89 ? 2.147 -5.415 -10.456 1.00 95.69 89 ASP A CA 1
ATOM 609 C C . ASP A 1 89 ? 0.891 -5.566 -9.584 1.00 95.69 89 ASP A C 1
ATOM 611 O O . ASP A 1 89 ? -0.039 -4.772 -9.714 1.00 95.69 89 ASP A O 1
ATOM 615 N N . ASP A 1 90 ? 0.877 -6.549 -8.676 1.00 98.00 90 ASP A N 1
ATOM 616 C CA . ASP A 1 90 ? -0.233 -6.829 -7.769 1.00 98.00 90 ASP A CA 1
ATOM 617 C C . ASP A 1 90 ? 0.101 -6.425 -6.328 1.00 98.00 90 ASP A C 1
ATOM 619 O O . ASP A 1 90 ? 1.257 -6.472 -5.883 1.00 98.00 90 ASP A O 1
ATOM 623 N N . VAL A 1 91 ? -0.931 -6.048 -5.573 1.00 98.38 91 VAL A N 1
ATOM 624 C CA . VAL A 1 91 ? -0.864 -5.766 -4.141 1.00 98.38 91 VAL A CA 1
ATOM 625 C C . VAL A 1 91 ? -2.082 -6.330 -3.417 1.00 98.38 91 VAL A C 1
ATOM 627 O O . VAL A 1 91 ? -3.230 -6.077 -3.780 1.00 98.38 91 VAL A O 1
ATOM 630 N N . THR A 1 92 ? -1.825 -7.035 -2.322 1.00 98.75 92 THR A N 1
ATOM 631 C CA . THR A 1 92 ? -2.854 -7.413 -1.352 1.00 98.75 92 THR A CA 1
ATOM 632 C C . THR A 1 92 ? -2.779 -6.460 -0.163 1.00 98.75 92 THR A C 1
ATOM 634 O O . THR A 1 92 ? -1.708 -6.311 0.430 1.00 98.75 92 THR A O 1
ATOM 637 N N . VAL A 1 93 ? -3.894 -5.829 0.211 1.00 98.69 93 VAL A N 1
ATOM 638 C CA . VAL A 1 93 ? -4.006 -4.899 1.348 1.00 98.69 93 VAL A CA 1
ATOM 639 C C . VAL A 1 93 ? -4.990 -5.456 2.371 1.00 98.69 93 VAL A C 1
ATOM 641 O O . VAL A 1 93 ? -6.147 -5.735 2.055 1.00 98.69 93 VAL A O 1
ATOM 644 N N . THR A 1 94 ? -4.544 -5.581 3.617 1.00 98.75 94 THR A N 1
ATOM 645 C CA . THR A 1 94 ? -5.317 -6.146 4.726 1.00 98.75 94 THR A CA 1
ATOM 646 C C . THR A 1 94 ? -5.297 -5.244 5.957 1.00 98.75 94 THR A C 1
ATOM 648 O O . THR A 1 94 ? -4.275 -4.610 6.247 1.00 98.75 94 THR A O 1
ATOM 651 N N . VAL A 1 95 ? -6.382 -5.271 6.730 1.00 98.56 95 VAL A N 1
ATOM 652 C CA . VAL A 1 95 ? -6.466 -4.705 8.084 1.00 98.56 95 VAL A CA 1
ATOM 653 C C . VAL A 1 95 ? -6.931 -5.805 9.033 1.00 98.56 95 VAL A C 1
ATOM 655 O O . VAL A 1 95 ? -8.001 -6.376 8.851 1.00 98.56 95 VAL A O 1
ATOM 658 N N . GLY A 1 96 ? -6.112 -6.149 10.028 1.00 97.44 96 GLY A N 1
ATOM 659 C CA . GLY A 1 96 ? -6.383 -7.308 10.879 1.00 97.44 96 GLY A CA 1
ATOM 660 C C . GLY A 1 96 ? -6.441 -8.601 10.053 1.00 97.44 96 GLY A C 1
ATOM 661 O O . GLY A 1 96 ? -5.452 -8.973 9.422 1.00 97.44 96 GLY A O 1
ATOM 662 N N . SER A 1 97 ? -7.585 -9.288 10.070 1.00 96.25 97 SER A N 1
ATOM 663 C CA . SER A 1 97 ? -7.858 -10.471 9.235 1.00 96.25 97 SER A CA 1
ATOM 664 C C . SER A 1 97 ? -8.543 -10.154 7.905 1.00 96.25 97 SER A C 1
ATOM 666 O O . SER A 1 97 ? -8.677 -11.044 7.065 1.00 96.25 97 SER A O 1
ATOM 668 N N . ASP A 1 98 ? -8.996 -8.917 7.717 1.00 97.88 98 ASP A N 1
ATOM 669 C CA . ASP A 1 98 ? -9.859 -8.552 6.603 1.00 97.88 98 ASP A CA 1
ATOM 670 C C . ASP A 1 98 ? -9.019 -8.116 5.405 1.00 97.88 98 ASP A C 1
ATOM 672 O O . ASP A 1 98 ? -8.116 -7.284 5.520 1.00 97.88 98 ASP A O 1
ATOM 676 N N . THR A 1 99 ? -9.320 -8.682 4.236 1.00 98.44 99 THR A N 1
ATOM 677 C CA . THR A 1 99 ? -8.712 -8.267 2.967 1.00 98.44 99 THR A CA 1
ATOM 678 C C . THR A 1 99 ? -9.556 -7.163 2.355 1.00 98.44 99 THR A C 1
ATOM 680 O O . THR A 1 99 ? -10.708 -7.386 1.993 1.00 98.44 99 THR A O 1
ATOM 683 N N . LEU A 1 100 ? -8.976 -5.969 2.256 1.00 97.94 100 LEU A N 1
ATOM 684 C CA . LEU A 1 100 ? -9.634 -4.794 1.686 1.00 97.94 100 LEU A CA 1
ATOM 685 C C . LEU A 1 100 ? -9.441 -4.713 0.173 1.00 97.94 100 LEU A C 1
ATOM 687 O O . LEU A 1 100 ? -10.292 -4.175 -0.533 1.00 97.94 100 LEU A O 1
ATOM 691 N N . TYR A 1 101 ? -8.315 -5.229 -0.319 1.00 98.50 101 TYR A N 1
ATOM 692 C CA . TYR A 1 101 ? -7.987 -5.238 -1.736 1.00 98.50 101 TYR A CA 1
ATOM 693 C C . TYR A 1 101 ? -7.021 -6.375 -2.063 1.00 98.50 101 TYR A C 1
ATOM 695 O O . TYR A 1 101 ? -6.134 -6.680 -1.267 1.00 98.50 101 TYR A O 1
ATOM 703 N N . ASP A 1 102 ? -7.194 -6.969 -3.237 1.00 98.31 102 ASP A N 1
ATOM 704 C CA . ASP A 1 102 ? -6.281 -7.947 -3.819 1.00 98.31 102 ASP A CA 1
ATOM 705 C C . ASP A 1 102 ? -6.369 -7.830 -5.345 1.00 98.31 102 ASP A C 1
ATOM 707 O O . ASP A 1 102 ? -7.419 -8.112 -5.931 1.00 98.31 102 ASP A O 1
ATOM 711 N N . GLY A 1 103 ? -5.320 -7.308 -5.977 1.00 98.00 103 GLY A N 1
ATOM 712 C CA . GLY A 1 103 ? -5.322 -7.010 -7.409 1.00 98.00 103 GLY A CA 1
ATOM 713 C C . GLY A 1 103 ? -4.242 -6.014 -7.821 1.00 98.00 103 GLY A C 1
ATOM 714 O O . GLY A 1 103 ? -3.268 -5.811 -7.097 1.00 98.00 103 GLY A O 1
ATOM 715 N N . SER A 1 104 ? -4.427 -5.372 -8.975 1.00 97.56 104 SER A N 1
ATOM 716 C CA . SER A 1 104 ? -3.417 -4.512 -9.592 1.00 97.56 104 SER A CA 1
ATOM 717 C C . SER A 1 104 ? -3.128 -3.228 -8.805 1.00 97.56 104 SER A C 1
ATOM 719 O O . SER A 1 104 ? -4.018 -2.443 -8.479 1.00 97.56 104 SER A O 1
ATOM 721 N N . VAL A 1 105 ? -1.843 -2.939 -8.601 1.00 95.38 105 VAL A N 1
ATOM 722 C CA . VAL A 1 105 ? -1.354 -1.642 -8.107 1.00 95.38 105 VAL A CA 1
ATOM 723 C C . VAL A 1 105 ? -1.827 -0.506 -9.017 1.00 95.38 105 VAL A C 1
ATOM 725 O O . VAL A 1 105 ? -2.279 0.530 -8.530 1.00 95.38 105 VAL A O 1
ATOM 728 N N . GLN A 1 106 ? -1.757 -0.703 -10.334 1.00 92.44 106 GLN A N 1
ATOM 729 C CA . GLN A 1 106 ? -2.063 0.341 -11.308 1.00 92.44 106 GLN A CA 1
ATOM 730 C C . GLN A 1 106 ? -3.547 0.724 -11.287 1.00 92.44 106 GLN A C 1
ATOM 732 O O . GLN A 1 106 ? -3.862 1.913 -11.288 1.00 92.44 106 GLN A O 1
ATOM 737 N N . ASP A 1 107 ? -4.451 -0.253 -11.173 1.00 94.81 107 ASP A N 1
ATOM 738 C CA . ASP A 1 107 ? -5.895 0.004 -11.084 1.00 94.81 107 ASP A CA 1
ATOM 739 C C . ASP A 1 107 ? -6.243 0.904 -9.887 1.00 94.81 107 ASP A C 1
ATOM 741 O O . ASP A 1 107 ? -7.108 1.783 -9.976 1.00 94.81 107 ASP A O 1
ATOM 745 N N . VAL A 1 108 ? -5.560 0.706 -8.752 1.00 94.00 108 VAL A N 1
ATOM 746 C CA . VAL A 1 108 ? -5.738 1.545 -7.559 1.00 94.00 108 VAL A CA 1
ATOM 747 C C . VAL A 1 108 ? -5.270 2.974 -7.828 1.00 94.00 108 VAL A C 1
ATOM 749 O O . VAL A 1 108 ? -6.023 3.919 -7.577 1.00 94.00 108 VAL A O 1
ATOM 752 N N . LEU A 1 109 ? -4.054 3.134 -8.356 1.00 90.75 109 LEU A N 1
ATOM 753 C CA . LEU A 1 109 ? -3.451 4.447 -8.596 1.00 90.75 109 LEU A CA 1
ATOM 754 C C . LEU A 1 109 ? -4.234 5.250 -9.646 1.00 90.75 109 LEU A C 1
ATOM 756 O O . LEU A 1 109 ? -4.490 6.440 -9.462 1.00 90.75 109 LEU A O 1
ATOM 760 N N . GLU A 1 110 ? -4.692 4.607 -10.720 1.00 89.75 110 GLU A N 1
ATOM 761 C CA . GLU A 1 110 ? -5.512 5.259 -11.747 1.00 89.75 110 GLU A CA 1
ATOM 762 C C . GLU A 1 110 ? -6.864 5.715 -11.205 1.00 89.75 110 GLU A C 1
ATOM 764 O O . GLU A 1 110 ? -7.340 6.803 -11.543 1.00 89.75 110 GLU A O 1
ATOM 769 N N . LYS A 1 111 ? -7.485 4.914 -10.333 1.00 85.75 111 LYS A N 1
ATOM 770 C CA . LYS A 1 111 ? -8.734 5.294 -9.668 1.00 85.75 111 LYS A CA 1
ATOM 771 C C . LYS A 1 111 ? -8.542 6.501 -8.749 1.00 85.75 111 LYS A C 1
ATOM 773 O O . LYS A 1 111 ? -9.458 7.316 -8.628 1.00 85.75 111 LYS A O 1
ATOM 778 N N . ALA A 1 112 ? -7.383 6.633 -8.106 1.00 78.25 112 ALA A N 1
ATOM 779 C CA . ALA A 1 112 ? -7.071 7.780 -7.256 1.00 78.25 112 ALA A CA 1
ATOM 780 C C . ALA A 1 112 ? -6.919 9.083 -8.060 1.00 78.25 112 ALA A C 1
ATOM 782 O O . ALA A 1 112 ? -7.347 10.137 -7.597 1.00 78.25 112 ALA A O 1
ATOM 783 N N . MET A 1 113 ? -6.404 9.013 -9.292 1.00 76.44 113 MET A N 1
ATOM 784 C CA . MET A 1 113 ? -6.251 10.174 -10.186 1.00 76.44 113 MET A CA 1
ATOM 785 C C . MET A 1 113 ? -7.577 10.762 -10.700 1.00 76.44 113 MET A C 1
ATOM 787 O O . MET A 1 113 ? -7.584 11.870 -11.232 1.00 76.44 113 MET A O 1
ATOM 791 N N . GLN A 1 114 ? -8.684 10.025 -10.585 1.00 70.19 114 GLN A N 1
ATOM 792 C CA . GLN A 1 114 ? -10.009 10.430 -11.076 1.00 70.19 114 GLN A CA 1
ATOM 793 C C . GLN A 1 114 ? -10.880 11.109 -10.005 1.00 70.19 114 GLN A C 1
ATOM 795 O O . GLN A 1 114 ? -12.055 11.377 -10.261 1.00 70.19 114 GLN A O 1
ATOM 800 N N . ARG A 1 115 ? -10.336 11.340 -8.807 1.00 57.12 115 ARG A N 1
ATOM 801 C CA . ARG A 1 115 ? -11.020 12.027 -7.703 1.00 57.12 115 ARG A CA 1
ATOM 802 C C . ARG A 1 115 ? -10.792 13.530 -7.754 1.00 57.12 115 ARG A C 1
ATOM 804 O O . ARG A 1 115 ? -11.762 14.254 -7.444 1.00 57.12 115 ARG A O 1
#

Radius of gyration: 23.74 Å; chains: 1; bounding box: 28×56×71 Å

Secondary structure (DSSP, 8-state):
-HHHHHHHHHHHHHHHHHGGG-TTS--------HHHHHHHHHHHHHHHTT--EEEEEEEEE-TT--EEEEEEETT-PEEEEEE-TTSTTEEEEEETTEEEEEEEHHHHHHHHTT-

Foldseek 3Di:
DVVVVVVVVVVVVVVVVVVVPPVPPDPPPPDDPLLVLQQVLLVLLCVVVVFAFPFRWHWDADPQRKIWTWGAGPVGWIWIKIQGSVHSQWIWTDTRPDTSDTGGSVVSVVVVVVD